Protein AF-A0A120JVQ4-F1 (afdb_monomer)

InterPro domains:
  IPR001155 NADH:flavin oxidoreductase/NADH oxidase, N-terminal [PF00724] (10-86)
  IPR013785 Aldolase-type TIM barrel [G3DSA:3.20.20.70] (1-113)
  IPR045247 Oxidoreductase Oye-like [PTHR22893] (1-111)

Mean predicted aligned error: 4.55 Å

Nearest PDB structures (foldseek):
  6o08-assembly1_A  TM=8.889E-01  e=1.836E-10  Gluconobacter oxydans
  8fw1-assembly3_C  TM=8.850E-01  e=5.375E-10  Gluconobacter oxydans
  3p82-assembly1_A  TM=9.333E-01  e=1.3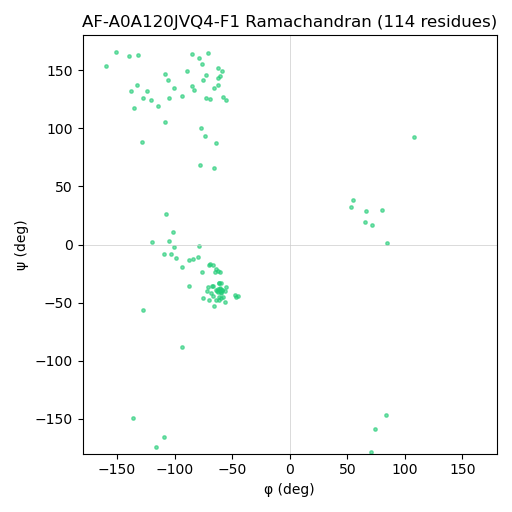76E-09  Enterobacter cloacae
  8vcn-assembly1_A  TM=9.020E-01  e=9.837E-10  Gluconobacter oxydans
  4ot7-assembly1_A  TM=8.642E-01  e=9.837E-10  Zymomonas mobilis subsp. mobilis ZM4 = ATCC 31821

Foldseek 3Di:
DLLVVQVVPDAEDEDAQADDPPPHDPHGPQVVLVVNCVRHPHFYEYEYPDDLVNQVVCCVVVSGVYYDDDQQCLQEVPVVVCSVVVHDTDDADPVPPDDDDCPSHVPRDYPVRDDD

Secondary structure (DSSP, 8-state):
-HHHHHHHT-SEEEEE-S-STT---SS--HHHHHHHHTT--SEEEEESS--HHHHHHHHHTTS-SEE--SHHHHH-TTHHHHHHHTPPPPP--GGGSSSSSSTTTT-PPPGGGS--

Solvent-accessible surface area (backbone atoms only — not comparable to full-atom values): 7140 Å² total; per-residue (Å²): 107,50,52,58,48,46,71,76,58,61,71,63,50,78,41,76,47,38,48,67,93,80,49,84,60,94,63,60,60,57,74,58,55,53,54,42,54,79,39,31,93,55,48,38,29,39,28,37,85,71,49,73,64,58,45,51,53,35,39,75,68,69,73,28,74,43,72,58,72,62,74,66,44,61,28,21,82,47,42,70,58,29,59,75,70,70,51,86,77,59,80,79,64,77,86,34,74,66,75,90,63,59,64,69,60,76,68,52,65,40,78,90,72,49,83,133

pLDDT: mean 91.56, std 11.04, range [50.16, 98.44]

Organism: NCBI:txid507626

Structure (mmCIF, N/CA/C/O backbone):
data_AF-A0A120JVQ4-F1
#
_entry.id   AF-A0A120JVQ4-F1
#
loop_
_atom_site.group_PDB
_atom_site.id
_atom_site.type_symbol
_atom_site.label_atom_id
_atom_site.label_alt_id
_atom_site.label_comp_id
_atom_site.label_asym_id
_atom_site.label_entity_id
_atom_site.label_seq_id
_atom_site.pdbx_PDB_ins_code
_atom_site.Cartn_x
_atom_site.Cartn_y
_atom_site.Cartn_z
_atom_site.occupancy
_atom_site.B_iso_or_equiv
_atom_site.auth_seq_id
_atom_site.auth_comp_id
_atom_site.auth_asym_id
_atom_site.auth_atom_id
_atom_site.pdbx_PDB_model_num
ATOM 1 N N . MET A 1 1 ? -19.320 11.789 7.999 1.00 87.06 1 MET A N 1
ATOM 2 C CA . MET A 1 1 ? -19.046 10.914 6.840 1.00 87.06 1 MET A CA 1
ATOM 3 C C . MET A 1 1 ? -18.820 9.465 7.265 1.00 87.06 1 MET A C 1
ATOM 5 O O . MET A 1 1 ? -19.684 8.647 6.995 1.00 87.06 1 MET A O 1
ATOM 9 N N . THR A 1 2 ? -17.740 9.139 7.984 1.00 89.88 2 THR A N 1
ATOM 10 C CA . THR A 1 2 ? -17.380 7.752 8.362 1.00 89.88 2 THR A CA 1
ATOM 11 C C . THR A 1 2 ? -18.461 6.999 9.138 1.00 89.88 2 THR A C 1
ATOM 13 O O . THR A 1 2 ? -18.738 5.854 8.810 1.00 89.88 2 THR A O 1
ATOM 16 N N . LYS A 1 3 ? -19.164 7.648 10.077 1.00 91.81 3 LYS A N 1
ATOM 17 C CA . LYS A 1 3 ? -20.323 7.042 10.769 1.00 91.81 3 LYS A CA 1
ATOM 18 C C . LYS A 1 3 ? -21.452 6.638 9.813 1.00 91.81 3 LYS A C 1
ATOM 20 O O . LYS A 1 3 ? -22.036 5.573 9.970 1.00 91.81 3 LYS A O 1
ATOM 25 N N . SER A 1 4 ? -21.749 7.477 8.818 1.00 94.06 4 SER A N 1
ATOM 26 C CA . SER A 1 4 ? -22.770 7.188 7.803 1.00 94.06 4 SER A CA 1
ATOM 27 C C . SER A 1 4 ? -22.342 6.013 6.925 1.00 94.06 4 SER A C 1
ATOM 29 O O . SER A 1 4 ? -23.132 5.101 6.715 1.00 94.06 4 SER A O 1
ATOM 31 N N . LEU A 1 5 ? -21.072 5.997 6.498 1.00 95.25 5 LEU A N 1
ATOM 32 C CA . LEU A 1 5 ? -20.474 4.882 5.757 1.00 95.25 5 LEU A CA 1
ATOM 33 C C . LEU A 1 5 ? -20.498 3.575 6.569 1.00 95.25 5 LEU A C 1
ATOM 35 O O . LEU A 1 5 ? -20.830 2.515 6.045 1.00 95.25 5 LEU A O 1
ATOM 39 N N . ASN A 1 6 ? -20.234 3.653 7.874 1.00 94.56 6 ASN A N 1
ATOM 40 C CA . ASN A 1 6 ? -20.332 2.508 8.773 1.00 94.56 6 ASN A CA 1
ATOM 41 C C . ASN A 1 6 ? -21.771 1.976 8.885 1.00 94.56 6 ASN A C 1
ATOM 43 O O . ASN A 1 6 ? -21.974 0.761 8.926 1.00 94.56 6 ASN A O 1
ATOM 47 N N . GLY A 1 7 ? -22.756 2.882 8.926 1.00 95.94 7 GLY A N 1
ATOM 48 C CA . GLY A 1 7 ? -24.180 2.556 9.026 1.00 95.94 7 GLY A CA 1
ATOM 49 C C . GLY A 1 7 ? -24.747 1.864 7.786 1.00 95.94 7 GLY A C 1
ATOM 50 O O . GLY A 1 7 ? -25.568 0.965 7.928 1.00 95.94 7 GLY A O 1
ATOM 51 N N . ILE A 1 8 ? -24.276 2.223 6.586 1.00 96.50 8 ILE A N 1
ATOM 52 C CA . ILE A 1 8 ? -24.664 1.540 5.334 1.00 96.50 8 ILE A CA 1
ATOM 53 C C . ILE A 1 8 ? -23.915 0.217 5.108 1.00 96.50 8 ILE A C 1
ATOM 55 O O . ILE A 1 8 ? -24.284 -0.551 4.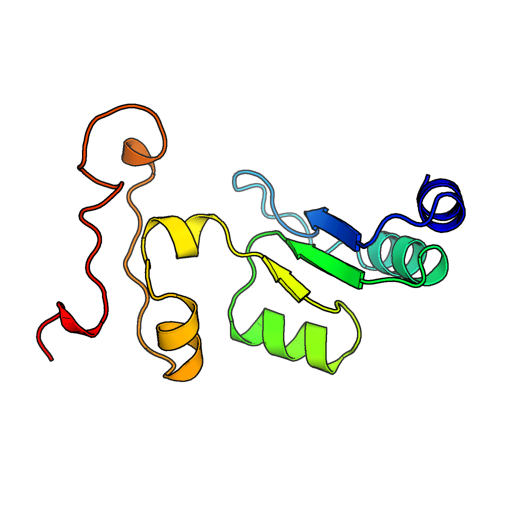227 1.00 96.50 8 ILE A O 1
ATOM 59 N N . GLY A 1 9 ? -22.876 -0.062 5.900 1.00 96.06 9 GLY A N 1
ATOM 60 C CA . GLY A 1 9 ? -22.214 -1.363 5.918 1.00 96.06 9 GLY A CA 1
ATOM 61 C C . GLY A 1 9 ? -21.203 -1.618 4.799 1.00 96.06 9 GLY A C 1
ATOM 62 O O . GLY A 1 9 ? -21.021 -2.775 4.431 1.00 96.06 9 GLY A O 1
ATOM 63 N N . ILE A 1 10 ? -20.528 -0.584 4.275 1.00 97.25 10 ILE A N 1
ATOM 64 C CA . ILE A 1 10 ? -19.420 -0.795 3.322 1.00 97.25 10 ILE A CA 1
ATOM 65 C C . ILE A 1 10 ? -18.303 -1.644 3.944 1.00 97.25 10 ILE A C 1
ATOM 67 O O . ILE A 1 10 ? -18.071 -1.578 5.150 1.00 97.25 10 ILE A O 1
ATOM 71 N N . ALA A 1 11 ? -17.602 -2.425 3.121 1.00 97.19 11 ALA A N 1
ATOM 72 C CA . ALA A 1 11 ? -16.608 -3.385 3.599 1.00 97.19 11 ALA A CA 1
ATOM 73 C C . ALA A 1 11 ? -15.356 -2.721 4.196 1.00 97.19 11 ALA A C 1
ATOM 75 O O . ALA A 1 11 ? -14.867 -3.173 5.230 1.00 97.19 11 ALA A O 1
ATOM 76 N N . PHE A 1 12 ? -14.858 -1.656 3.565 1.00 97.62 12 PHE A N 1
ATOM 77 C CA . PHE A 1 12 ? -13.632 -0.981 3.978 1.00 97.62 12 PHE A CA 1
ATOM 78 C C . PHE A 1 12 ? -13.641 0.508 3.623 1.00 97.62 12 PHE A C 1
ATOM 80 O O . PHE A 1 12 ? -14.456 0.962 2.817 1.00 97.62 12 PHE A O 1
ATOM 87 N N . ILE A 1 13 ? -12.707 1.251 4.213 1.00 96.75 13 ILE A N 1
ATOM 88 C CA . ILE A 1 13 ? -12.316 2.593 3.774 1.00 96.75 13 ILE A CA 1
ATOM 89 C C . ILE A 1 13 ? -10.813 2.577 3.520 1.00 96.75 13 ILE A C 1
ATOM 91 O O . ILE A 1 13 ? -10.053 2.128 4.372 1.00 96.75 13 ILE A O 1
ATOM 95 N N . GLU A 1 14 ? -10.396 3.104 2.372 1.00 96.19 14 GLU A N 1
ATOM 96 C CA . GLU A 1 14 ? -8.996 3.414 2.092 1.00 96.19 14 GLU A CA 1
ATOM 97 C C . GLU A 1 14 ? -8.750 4.912 2.280 1.00 96.19 14 GLU A C 1
ATOM 99 O O . GLU A 1 14 ? -9.552 5.744 1.844 1.00 96.19 14 GLU A O 1
ATOM 104 N N . VAL A 1 15 ? -7.654 5.260 2.953 1.00 93.94 15 VAL A N 1
ATOM 105 C CA . VAL A 1 15 ? -7.273 6.643 3.243 1.00 93.94 15 VAL A CA 1
ATOM 106 C C . VAL A 1 15 ? -5.845 6.883 2.785 1.00 93.94 15 VAL A C 1
ATOM 108 O O . VAL A 1 15 ? -4.916 6.201 3.211 1.00 93.94 15 VAL A O 1
ATOM 111 N N . VAL A 1 16 ? -5.653 7.909 1.957 1.00 91.81 16 VAL A N 1
ATOM 112 C CA . VAL A 1 16 ? -4.323 8.457 1.675 1.00 91.81 16 VAL A CA 1
ATOM 113 C C . VAL A 1 16 ? -3.907 9.305 2.875 1.00 91.81 16 VAL A C 1
ATOM 115 O O . VAL A 1 16 ? -4.375 10.424 3.057 1.00 91.81 16 VAL A O 1
ATOM 118 N N . GLU A 1 17 ? -3.077 8.726 3.735 1.00 88.00 17 GLU A N 1
ATOM 119 C CA . GLU A 1 17 ? -2.625 9.311 5.003 1.00 88.00 17 GLU A CA 1
ATOM 120 C C . GLU A 1 17 ? -1.296 10.062 4.878 1.00 88.00 17 GLU A C 1
ATOM 122 O O . GLU A 1 17 ? -0.914 10.816 5.769 1.00 88.00 17 GLU A O 1
ATOM 127 N N . GLY A 1 18 ? -0.544 9.770 3.820 1.00 76.44 18 GLY A N 1
ATOM 128 C CA . GLY A 1 18 ? 0.767 10.345 3.553 1.00 76.44 18 GLY A CA 1
ATOM 129 C C . GLY A 1 18 ? 0.746 11.314 2.377 1.00 76.44 18 GLY A C 1
ATOM 130 O O . GLY A 1 18 ? -0.306 11.737 1.900 1.00 76.44 18 GLY A O 1
ATOM 131 N N . SER A 1 19 ? 1.937 11.642 1.878 1.00 66.31 19 SER A N 1
ATOM 132 C CA . SER A 1 19 ? 2.097 12.570 0.762 1.00 66.31 19 SER A CA 1
ATOM 133 C C . SER A 1 19 ? 1.352 12.107 -0.493 1.00 66.31 19 SER A C 1
ATOM 135 O O . SER A 1 19 ? 1.556 11.005 -1.010 1.00 66.31 19 SER A O 1
ATOM 137 N N . PHE A 1 20 ? 0.520 12.999 -1.024 1.00 58.97 20 PHE A N 1
ATOM 138 C CA . PHE A 1 20 ? 0.016 12.926 -2.388 1.00 58.97 20 PHE A CA 1
ATOM 139 C C . PHE A 1 20 ? 0.955 13.763 -3.272 1.00 58.97 20 PHE A C 1
ATOM 141 O O . PHE A 1 20 ? 1.270 14.902 -2.933 1.00 58.97 20 PHE A O 1
ATOM 148 N N . GLN A 1 21 ? 1.457 13.186 -4.369 1.00 54.88 21 GLN A N 1
ATOM 149 C CA . GLN A 1 21 ? 2.249 13.893 -5.396 1.00 54.88 21 GLN A CA 1
ATOM 150 C C . GLN A 1 21 ? 3.507 14.653 -4.906 1.00 54.88 21 GLN A C 1
ATOM 152 O O . GLN A 1 21 ? 3.824 15.724 -5.407 1.00 54.88 21 GLN A O 1
ATOM 157 N N . GLY A 1 22 ? 4.261 14.108 -3.945 1.00 50.59 22 GLY A N 1
ATOM 158 C CA . GLY A 1 22 ? 5.567 14.677 -3.564 1.00 50.59 22 GLY A CA 1
ATOM 159 C C . GLY A 1 22 ? 5.518 15.829 -2.552 1.00 50.59 22 GLY A C 1
ATOM 160 O O . GLY A 1 22 ? 6.569 16.306 -2.129 1.00 50.59 22 GLY A O 1
ATOM 161 N N . ASN A 1 23 ? 4.332 16.219 -2.074 1.00 51.50 23 ASN A N 1
ATOM 162 C CA . ASN A 1 23 ? 4.214 17.100 -0.914 1.00 51.50 23 ASN A CA 1
ATOM 163 C C . ASN A 1 23 ? 4.548 16.312 0.354 1.00 51.50 23 ASN A C 1
ATOM 165 O O . ASN A 1 23 ? 3.687 15.648 0.928 1.00 51.50 23 ASN A O 1
ATOM 169 N N . HIS A 1 24 ? 5.811 16.352 0.780 1.00 50.16 24 HIS A N 1
ATOM 170 C CA . HIS A 1 24 ? 6.225 15.855 2.090 1.00 50.16 24 HIS A CA 1
ATOM 171 C C . HIS A 1 24 ? 5.559 16.698 3.187 1.00 50.16 24 HIS A C 1
ATOM 173 O O . HIS A 1 24 ? 6.100 17.705 3.638 1.00 50.16 24 HIS A O 1
ATOM 179 N N . GLU A 1 25 ? 4.349 16.317 3.595 1.00 58.28 25 GLU A N 1
ATOM 180 C CA . GLU A 1 25 ? 3.711 16.889 4.774 1.00 58.28 25 GLU A CA 1
ATOM 181 C C . GLU A 1 25 ? 4.276 16.282 6.066 1.00 58.28 25 GLU A C 1
ATOM 183 O O . GLU A 1 25 ? 4.924 15.235 6.075 1.00 58.28 25 GLU A O 1
ATOM 188 N N . ARG A 1 26 ? 4.054 17.017 7.161 1.00 64.62 26 ARG A N 1
ATOM 189 C CA . ARG A 1 26 ? 4.588 16.841 8.519 1.00 64.62 26 ARG A CA 1
ATOM 190 C C . ARG A 1 26 ? 4.082 15.552 9.192 1.00 64.62 26 ARG A C 1
ATOM 192 O O . ARG A 1 26 ? 3.368 15.618 10.188 1.00 64.62 26 ARG A O 1
ATOM 199 N N . GLY A 1 27 ? 4.463 14.396 8.656 1.00 76.81 27 GLY A N 1
ATOM 200 C CA . GLY A 1 27 ? 3.999 13.092 9.124 1.00 76.81 27 GLY A CA 1
ATOM 201 C C . GLY A 1 27 ? 2.530 12.819 8.788 1.00 76.81 27 GLY A C 1
ATOM 202 O O . GLY A 1 27 ? 1.856 13.619 8.142 1.00 76.81 27 GLY A O 1
ATOM 203 N N . ARG A 1 28 ? 2.037 11.656 9.220 1.00 86.12 28 ARG A N 1
ATOM 204 C CA . ARG A 1 28 ? 0.642 11.243 9.012 1.00 86.12 28 ARG A CA 1
ATOM 205 C C . ARG A 1 28 ? -0.305 12.049 9.918 1.00 86.12 28 ARG A C 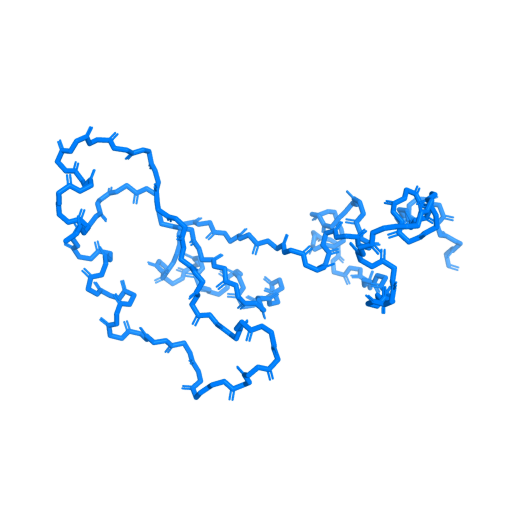1
ATOM 207 O O . ARG A 1 28 ? 0.061 12.349 11.058 1.00 86.12 28 ARG A O 1
ATOM 214 N N . PRO A 1 29 ? -1.536 12.374 9.480 1.00 88.44 29 PRO A N 1
ATOM 215 C CA . PRO A 1 29 ? -2.508 13.125 10.268 1.00 88.44 29 PRO A CA 1
ATOM 216 C C . PRO A 1 29 ? -3.181 12.223 11.317 1.00 88.44 29 PRO A C 1
ATOM 218 O O . PRO A 1 29 ? -4.378 11.941 11.240 1.00 88.44 29 PRO A O 1
ATOM 221 N N . GLU A 1 30 ? -2.417 11.782 12.320 1.00 90.81 30 GLU A N 1
ATOM 222 C CA . GLU A 1 30 ? -2.864 10.848 13.367 1.00 90.81 30 GLU A CA 1
ATOM 223 C C . GLU A 1 30 ? -4.223 11.214 13.998 1.00 90.81 30 GLU A C 1
ATOM 225 O O . GLU A 1 30 ? -5.071 10.327 14.096 1.00 90.81 30 GLU A O 1
ATOM 230 N N . PRO A 1 31 ? -4.534 12.489 14.334 1.00 91.75 31 PRO A N 1
ATOM 231 C CA . PRO A 1 31 ? -5.844 12.829 14.895 1.00 91.75 31 PRO A CA 1
ATOM 232 C C . PRO A 1 31 ? -7.024 12.514 13.962 1.00 91.75 31 PRO A C 1
ATOM 234 O O . PRO A 1 31 ? -8.110 12.168 14.429 1.00 91.75 31 PRO A O 1
ATOM 237 N N . VAL A 1 32 ? -6.828 12.631 12.644 1.00 90.88 32 VAL A N 1
ATOM 238 C CA . VAL A 1 32 ? -7.857 12.315 11.643 1.00 90.88 32 VAL A CA 1
ATOM 239 C C . VAL A 1 32 ? -8.009 10.804 11.510 1.00 90.88 32 VAL A C 1
ATOM 241 O O . VAL A 1 32 ? -9.134 10.309 11.551 1.00 90.88 32 VAL A O 1
ATOM 244 N N . ILE A 1 33 ? -6.893 10.077 11.420 1.00 92.38 33 ILE A N 1
ATOM 245 C CA . ILE A 1 33 ? -6.864 8.609 11.344 1.00 92.38 33 ILE A CA 1
ATOM 246 C C . ILE A 1 33 ? -7.601 8.009 12.548 1.00 92.38 33 ILE A C 1
ATOM 248 O O . ILE A 1 33 ? -8.541 7.230 12.388 1.00 92.38 33 ILE A O 1
ATOM 252 N N . GLU A 1 34 ? -7.274 8.466 13.758 1.00 93.69 34 GLU A N 1
ATOM 253 C CA . GLU A 1 34 ? -7.927 8.014 14.987 1.00 93.69 34 GLU A CA 1
ATOM 254 C C . GLU A 1 34 ? -9.425 8.344 15.018 1.00 93.69 34 GLU A C 1
ATOM 256 O O . GLU A 1 34 ? -10.232 7.543 15.494 1.00 93.69 34 GLU A O 1
ATOM 261 N N . ALA A 1 35 ? -9.832 9.513 14.516 1.00 94.69 35 ALA A N 1
ATOM 262 C CA . ALA A 1 35 ? -11.244 9.885 14.443 1.00 94.69 35 ALA A CA 1
ATOM 263 C C . ALA A 1 35 ? -12.031 9.001 13.457 1.00 94.69 35 ALA A C 1
ATOM 265 O O . ALA A 1 35 ? -13.199 8.676 13.718 1.00 94.69 35 ALA A O 1
ATOM 266 N N . ILE A 1 36 ? -11.400 8.599 12.346 1.00 94.94 36 ILE A N 1
ATOM 267 C CA . ILE A 1 36 ? -11.971 7.666 11.369 1.00 94.94 36 ILE A CA 1
ATOM 268 C C . ILE A 1 36 ? -12.140 6.289 12.010 1.00 94.94 36 ILE A C 1
ATOM 270 O O . ILE A 1 36 ? -13.265 5.790 12.035 1.00 94.94 36 ILE A O 1
ATOM 274 N N . GLN A 1 37 ? -11.079 5.730 12.597 1.00 94.00 37 GLN A N 1
ATOM 275 C CA . GLN A 1 37 ? -11.096 4.405 13.230 1.00 94.00 37 GLN A CA 1
ATOM 276 C C . GLN A 1 37 ? -12.089 4.313 14.392 1.00 94.00 37 GLN A C 1
ATOM 278 O O . GLN A 1 37 ? -12.822 3.337 14.515 1.00 94.00 37 GLN A O 1
ATOM 283 N N . LYS A 1 38 ? -12.223 5.370 15.204 1.00 95.31 38 LYS A N 1
ATOM 284 C CA . LYS A 1 38 ? -13.256 5.435 16.259 1.00 95.31 38 LYS A CA 1
ATOM 285 C C . LYS A 1 38 ? -14.688 5.427 15.712 1.00 95.31 38 LYS A C 1
ATOM 287 O O . LYS A 1 38 ? -15.627 5.143 16.450 1.00 95.31 38 LYS A O 1
ATOM 292 N N . SER A 1 39 ? -14.876 5.799 14.447 1.00 96.00 39 SER A N 1
ATOM 293 C CA . SER A 1 39 ? -16.190 5.979 13.819 1.00 96.00 39 SER A CA 1
ATOM 294 C C . SER A 1 39 ? -16.535 4.912 12.776 1.00 96.00 39 SER A C 1
ATOM 296 O O . SER A 1 39 ? -17.669 4.901 12.290 1.00 96.00 39 SER A O 1
ATOM 298 N N . PHE A 1 40 ? -15.585 4.050 12.411 1.00 96.88 40 PHE A N 1
ATOM 299 C CA . PHE A 1 40 ? -15.720 3.014 11.394 1.00 96.88 40 PH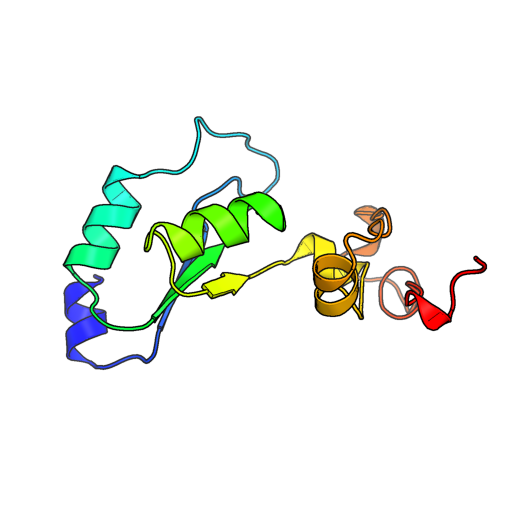E A CA 1
ATOM 300 C C . PHE A 1 40 ? -15.121 1.712 11.923 1.00 96.88 40 PHE A C 1
ATOM 302 O O . PHE A 1 40 ? -13.940 1.657 12.232 1.00 96.88 40 PHE A O 1
ATOM 309 N N . SER A 1 41 ? -15.947 0.675 12.057 1.00 95.06 41 SER A N 1
ATOM 310 C CA . SER A 1 41 ? -15.584 -0.553 12.780 1.00 95.06 41 SER A CA 1
ATOM 311 C C . SER A 1 41 ? -15.200 -1.721 11.866 1.00 95.06 41 SER A C 1
ATOM 313 O O . SER A 1 41 ? -15.177 -2.863 12.317 1.00 95.06 41 SER A O 1
ATOM 315 N N . ARG A 1 42 ? -15.011 -1.466 10.570 1.00 96.31 42 ARG A N 1
ATOM 316 C CA . ARG A 1 42 ? -14.591 -2.458 9.568 1.00 96.31 42 ARG A CA 1
ATOM 317 C C . ARG A 1 42 ? -13.218 -2.066 9.018 1.00 96.31 42 ARG A C 1
ATOM 319 O O . ARG A 1 42 ? -12.636 -1.099 9.495 1.00 96.31 42 ARG A O 1
ATOM 326 N N . ALA A 1 43 ? -12.739 -2.792 8.012 1.00 97.75 43 ALA A N 1
ATOM 327 C CA . ALA A 1 43 ? -11.367 -2.685 7.535 1.00 97.75 43 ALA A CA 1
ATOM 328 C C . ALA A 1 43 ? -10.971 -1.251 7.140 1.00 97.75 43 ALA A C 1
ATOM 330 O O . ALA A 1 43 ? -11.597 -0.613 6.289 1.00 97.75 43 ALA A O 1
ATOM 331 N N . TYR A 1 44 ? -9.902 -0.765 7.748 1.00 97.56 44 TYR A N 1
ATOM 332 C CA . TYR A 1 44 ? -9.254 0.493 7.434 1.00 97.56 44 TYR A CA 1
ATOM 333 C C . TYR A 1 44 ? -7.954 0.209 6.674 1.00 97.56 44 TYR A C 1
ATOM 335 O O . TYR A 1 44 ? -7.111 -0.564 7.131 1.00 97.56 44 TYR A O 1
ATOM 343 N N . ILE A 1 45 ? -7.805 0.822 5.501 1.00 98.12 45 ILE A N 1
ATOM 344 C CA . ILE A 1 45 ? -6.674 0.610 4.598 1.00 98.12 45 ILE A CA 1
ATOM 345 C C . ILE A 1 45 ? -5.866 1.905 4.496 1.00 98.12 45 ILE A C 1
ATOM 347 O O . ILE A 1 45 ? -6.374 2.937 4.056 1.00 98.12 45 ILE A O 1
ATOM 351 N N . GLY A 1 46 ? -4.601 1.850 4.901 1.00 95.94 46 GLY A N 1
ATOM 352 C CA . GLY A 1 46 ? -3.667 2.966 4.816 1.00 95.94 46 GLY A CA 1
ATOM 353 C C . GLY A 1 46 ? -2.992 3.046 3.446 1.00 95.94 46 GLY A C 1
ATOM 354 O O . GLY A 1 46 ? -2.514 2.048 2.909 1.00 95.94 46 GLY A O 1
ATOM 355 N N . ASN A 1 47 ? -2.896 4.255 2.902 1.00 93.81 47 ASN A N 1
ATOM 356 C CA . ASN A 1 47 ? -2.178 4.576 1.670 1.00 93.81 47 ASN A CA 1
ATOM 357 C C . ASN A 1 47 ? -1.266 5.801 1.897 1.00 93.81 47 ASN A C 1
ATOM 359 O O . ASN A 1 47 ? -1.419 6.555 2.861 1.00 93.81 47 ASN A O 1
ATOM 363 N N . GLY A 1 48 ? -0.301 6.015 1.006 1.00 89.88 48 GLY A N 1
ATOM 364 C CA . GLY A 1 48 ? 0.558 7.199 0.994 1.00 89.88 48 GLY A CA 1
ATOM 365 C C . GLY A 1 48 ? 1.980 6.887 1.442 1.00 89.88 48 GLY A C 1
ATOM 366 O O . GLY A 1 48 ? 2.287 6.943 2.631 1.00 89.88 48 GLY A O 1
ATOM 367 N N . ALA A 1 49 ? 2.831 6.578 0.459 1.00 88.81 49 ALA A N 1
ATOM 368 C CA . ALA A 1 49 ? 4.289 6.453 0.579 1.00 88.81 49 ALA A CA 1
ATOM 369 C C . ALA A 1 49 ? 4.804 5.506 1.683 1.00 88.81 49 ALA A C 1
ATOM 371 O O . ALA A 1 49 ? 5.875 5.733 2.235 1.00 88.81 49 ALA A O 1
ATOM 372 N N . TYR A 1 50 ? 4.060 4.438 1.974 1.00 92.75 50 TYR A N 1
ATOM 373 C CA . TYR A 1 50 ? 4.490 3.401 2.907 1.00 92.75 50 TYR A CA 1
ATOM 374 C C . TYR A 1 50 ? 5.754 2.680 2.426 1.00 92.75 50 TYR A C 1
ATOM 376 O O . TYR A 1 50 ? 5.842 2.274 1.263 1.00 92.75 50 TYR A O 1
ATOM 384 N N . SER A 1 51 ? 6.686 2.443 3.350 1.00 93.69 51 SER A N 1
ATOM 385 C CA . SER A 1 51 ? 7.672 1.366 3.215 1.00 93.69 51 SER A CA 1
ATOM 386 C C . SER A 1 51 ? 7.084 0.041 3.720 1.00 93.69 51 SER A C 1
ATOM 388 O O . SER A 1 51 ? 6.082 0.027 4.438 1.00 93.69 51 SER A O 1
ATOM 390 N N . ALA A 1 52 ? 7.710 -1.088 3.367 1.00 96.19 52 ALA A N 1
ATOM 391 C CA . ALA A 1 52 ? 7.310 -2.393 3.901 1.00 96.19 52 ALA A CA 1
ATOM 392 C C . ALA A 1 52 ? 7.408 -2.440 5.433 1.00 96.19 52 ALA A C 1
ATOM 394 O O . ALA A 1 52 ? 6.543 -3.015 6.087 1.00 96.19 52 ALA A O 1
ATOM 395 N N . GLU A 1 53 ? 8.446 -1.817 5.995 1.00 96.69 53 GLU A N 1
ATOM 396 C CA . GLU A 1 53 ? 8.666 -1.802 7.439 1.00 96.69 53 GLU A CA 1
ATOM 397 C C . GLU A 1 53 ? 7.632 -0.936 8.155 1.00 96.69 53 GLU A C 1
ATOM 399 O O . GLU A 1 53 ? 6.964 -1.411 9.067 1.00 96.69 53 GLU A O 1
ATOM 404 N N . GLU A 1 54 ? 7.388 0.280 7.661 1.00 94.94 54 GLU A N 1
ATOM 405 C CA . GLU A 1 54 ? 6.355 1.155 8.220 1.00 94.94 54 GLU A CA 1
ATOM 406 C C . GLU A 1 54 ? 4.968 0.490 8.159 1.00 94.94 54 GLU A C 1
ATOM 408 O O . GLU A 1 54 ? 4.174 0.595 9.094 1.00 94.94 54 GLU A O 1
ATOM 413 N N . ALA A 1 55 ? 4.668 -0.230 7.071 1.00 96.75 55 ALA A N 1
ATOM 414 C CA . ALA A 1 55 ? 3.418 -0.970 6.949 1.00 96.75 55 ALA A CA 1
ATOM 415 C C . ALA A 1 55 ? 3.292 -2.053 8.032 1.00 96.75 55 ALA A C 1
ATOM 417 O O . ALA A 1 55 ? 2.243 -2.151 8.670 1.00 96.75 55 ALA A O 1
ATOM 418 N N . ARG A 1 56 ? 4.357 -2.828 8.289 1.00 97.94 56 ARG A N 1
ATOM 419 C CA . ARG A 1 56 ? 4.378 -3.835 9.366 1.00 97.94 56 ARG A CA 1
ATOM 420 C C . ARG A 1 56 ? 4.182 -3.197 10.733 1.00 97.94 56 ARG A C 1
ATOM 422 O O . ARG A 1 56 ? 3.345 -3.671 11.497 1.00 97.94 56 ARG A O 1
ATOM 429 N N . GLU A 1 57 ? 4.909 -2.122 11.025 1.00 97.38 57 GLU A N 1
ATOM 430 C CA . GLU A 1 57 ? 4.822 -1.410 12.302 1.00 97.38 57 GLU A CA 1
ATOM 431 C C . GLU A 1 57 ? 3.405 -0.884 12.554 1.00 97.38 57 GLU A C 1
ATOM 433 O O . GLU A 1 57 ? 2.845 -1.077 13.635 1.00 97.38 57 GLU A O 1
ATOM 438 N N . ARG A 1 58 ? 2.785 -0.260 11.547 1.00 95.88 58 ARG A N 1
ATOM 439 C CA . ARG A 1 58 ? 1.444 0.325 11.683 1.00 95.88 58 ARG A CA 1
ATOM 440 C C . ARG A 1 58 ? 0.348 -0.731 11.783 1.00 95.88 58 ARG A C 1
ATOM 442 O O . ARG A 1 58 ? -0.581 -0.542 12.569 1.00 95.88 58 ARG A O 1
ATOM 449 N N . ILE A 1 59 ? 0.473 -1.845 11.060 1.00 97.38 59 ILE A N 1
ATOM 450 C CA . ILE A 1 59 ? -0.433 -2.992 11.212 1.00 97.38 59 ILE A CA 1
ATOM 451 C C . ILE A 1 59 ? -0.286 -3.595 12.615 1.00 97.38 59 ILE A C 1
ATOM 453 O O . ILE A 1 59 ? -1.281 -3.777 13.314 1.00 97.38 59 ILE A O 1
ATOM 457 N N . ALA A 1 60 ? 0.945 -3.834 13.078 1.00 98.06 60 ALA A N 1
ATOM 458 C CA . ALA A 1 60 ? 1.206 -4.382 14.411 1.00 98.06 60 ALA A CA 1
ATOM 459 C C . ALA A 1 60 ? 0.695 -3.469 15.541 1.00 98.06 60 ALA A C 1
ATOM 461 O O . ALA A 1 60 ? 0.235 -3.955 16.573 1.00 98.06 60 ALA A O 1
ATOM 462 N N . ALA A 1 61 ? 0.728 -2.151 15.335 1.00 95.81 61 ALA A N 1
ATOM 463 C CA . ALA A 1 61 ? 0.200 -1.161 16.270 1.00 95.81 61 ALA A CA 1
ATOM 464 C C . ALA A 1 61 ? -1.334 -0.992 16.214 1.00 95.81 61 ALA A C 1
ATOM 466 O O . ALA A 1 61 ? -1.873 -0.163 16.949 1.00 95.81 61 ALA A O 1
ATOM 467 N N . GLY A 1 62 ? -2.043 -1.713 15.335 1.00 93.62 62 GLY A N 1
ATOM 468 C CA . GLY A 1 62 ? -3.487 -1.544 15.125 1.00 93.62 62 GLY A CA 1
ATOM 469 C C . GLY A 1 62 ? -3.863 -0.179 14.538 1.00 93.62 62 GLY A C 1
ATOM 470 O O . GLY A 1 62 ? -5.001 0.264 14.666 1.00 93.62 62 GLY A O 1
ATOM 471 N N . LYS A 1 63 ? -2.900 0.515 13.920 1.00 93.00 63 LYS A N 1
ATOM 472 C CA . LYS A 1 63 ? -3.093 1.820 13.274 1.00 93.00 63 LYS A CA 1
ATOM 473 C C . LYS A 1 63 ? -3.627 1.694 11.851 1.00 93.00 63 LYS A C 1
ATOM 475 O O . LYS A 1 63 ? -4.064 2.696 11.300 1.00 93.00 63 LYS A O 1
ATOM 480 N N . THR A 1 64 ? -3.625 0.500 11.271 1.00 95.50 64 THR A N 1
ATOM 481 C CA . THR A 1 64 ? -4.317 0.157 10.022 1.00 95.50 64 THR A CA 1
ATOM 482 C C . THR A 1 64 ? -4.508 -1.358 9.946 1.00 95.50 64 THR A C 1
ATOM 484 O O . THR A 1 64 ? -3.716 -2.088 10.537 1.00 95.50 64 THR A O 1
ATOM 487 N N . ASP A 1 65 ? -5.520 -1.838 9.223 1.00 97.94 65 ASP A N 1
ATOM 488 C CA . ASP A 1 65 ? -5.722 -3.280 9.010 1.00 97.94 65 ASP A CA 1
ATOM 489 C C . ASP A 1 65 ? -4.944 -3.776 7.786 1.00 97.94 65 ASP A C 1
ATOM 491 O O . ASP A 1 65 ? -4.426 -4.891 7.767 1.00 97.94 65 ASP A O 1
ATOM 495 N N . LEU A 1 66 ? -4.862 -2.938 6.748 1.00 98.19 66 LEU A N 1
ATOM 496 C CA . LEU A 1 66 ? -4.182 -3.227 5.487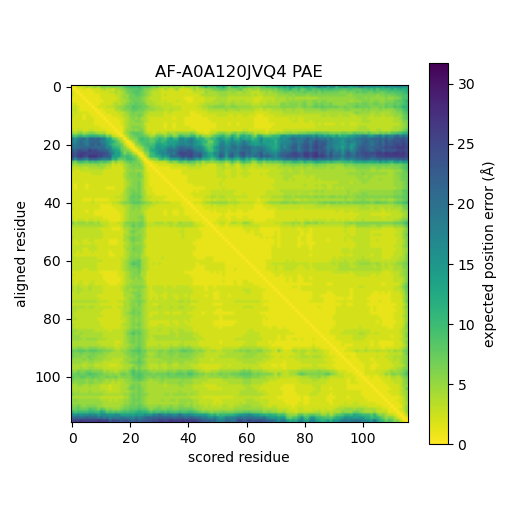 1.00 98.19 66 LEU A CA 1
ATOM 497 C C . LEU A 1 66 ? -3.414 -1.994 5.002 1.00 98.19 66 LEU A C 1
ATOM 499 O O . LEU A 1 66 ? -3.687 -0.869 5.424 1.00 98.19 66 LEU A O 1
ATOM 503 N N . VAL A 1 67 ? -2.471 -2.204 4.084 1.00 97.56 67 VAL A N 1
ATOM 504 C CA . VAL A 1 67 ? -1.746 -1.127 3.401 1.00 97.56 67 VAL A CA 1
ATOM 505 C C . VAL A 1 67 ? -1.723 -1.390 1.903 1.00 97.56 67 VAL A C 1
ATOM 507 O O . VAL A 1 67 ? -1.478 -2.511 1.460 1.00 97.56 67 VAL A O 1
ATOM 510 N N . THR A 1 68 ? -1.955 -0.342 1.125 1.00 97.31 68 THR A N 1
ATOM 511 C CA . THR A 1 68 ? -1.888 -0.355 -0.340 1.00 97.31 68 THR A CA 1
ATOM 512 C C . THR A 1 68 ? -0.634 0.353 -0.835 1.00 97.31 68 THR A C 1
ATOM 514 O O . THR A 1 68 ? -0.249 1.411 -0.329 1.00 97.31 68 THR A O 1
ATOM 517 N N . PHE A 1 69 ? -0.029 -0.196 -1.887 1.00 96.06 69 PHE A N 1
ATOM 518 C CA . PHE A 1 69 ? 1.171 0.342 -2.522 1.00 96.06 69 PHE A CA 1
ATOM 519 C C . PHE A 1 69 ? 0.864 0.658 -3.988 1.00 96.06 69 PHE A C 1
ATOM 521 O O . PHE A 1 69 ? 0.403 -0.209 -4.718 1.00 96.06 69 PHE A O 1
ATOM 528 N N . GLY A 1 70 ? 1.100 1.906 -4.405 1.00 94.25 70 GLY A N 1
ATOM 529 C CA . GLY A 1 70 ? 0.902 2.353 -5.790 1.00 94.25 70 GLY A CA 1
ATOM 530 C C . GLY A 1 70 ? 2.187 2.242 -6.608 1.00 94.25 70 GLY A C 1
ATOM 531 O O . GLY A 1 70 ? 2.459 1.209 -7.204 1.00 94.25 70 GLY A O 1
ATOM 532 N N . ARG A 1 71 ? 3.013 3.301 -6.584 1.00 93.25 71 ARG A N 1
ATOM 533 C CA . ARG A 1 71 ? 4.290 3.389 -7.328 1.00 93.25 71 ARG A CA 1
ATOM 534 C C . ARG A 1 71 ? 5.190 2.149 -7.202 1.00 93.25 71 ARG A C 1
ATOM 536 O O . ARG A 1 71 ? 5.629 1.676 -8.241 1.00 93.25 71 ARG A O 1
ATOM 543 N N . PRO A 1 72 ? 5.414 1.562 -6.007 1.00 95.19 72 PRO A N 1
ATOM 544 C CA . PRO A 1 72 ? 6.213 0.340 -5.913 1.00 95.19 72 PRO A CA 1
ATOM 545 C C . PRO A 1 72 ? 5.636 -0.830 -6.717 1.00 95.19 72 PRO A C 1
ATOM 547 O O . PRO A 1 72 ? 6.397 -1.621 -7.254 1.00 95.19 72 PRO A O 1
ATOM 550 N N . PHE A 1 73 ? 4.311 -0.938 -6.835 1.00 97.25 73 PHE A N 1
ATOM 551 C CA . PHE A 1 73 ? 3.671 -2.012 -7.596 1.00 97.25 73 PHE A CA 1
ATOM 552 C C . PHE A 1 73 ? 3.740 -1.801 -9.111 1.00 97.25 73 PHE A C 1
ATOM 554 O O . PHE A 1 73 ? 3.688 -2.785 -9.838 1.00 97.25 73 PHE A O 1
ATOM 561 N N . ILE A 1 74 ? 3.889 -0.557 -9.589 1.00 96.81 74 ILE A N 1
ATOM 562 C CA . ILE A 1 74 ? 4.092 -0.279 -11.024 1.00 96.81 74 ILE A CA 1
ATOM 563 C C . ILE A 1 74 ? 5.358 -0.986 -11.512 1.00 96.81 74 ILE A C 1
ATOM 565 O O . ILE A 1 74 ? 5.359 -1.583 -12.580 1.00 96.81 74 ILE A O 1
ATOM 569 N N . THR A 1 75 ? 6.423 -0.945 -10.710 1.00 97.12 75 THR A N 1
ATOM 570 C CA . THR A 1 75 ? 7.746 -1.418 -11.133 1.00 97.12 75 THR A CA 1
ATOM 571 C C . THR A 1 75 ? 8.132 -2.774 -10.575 1.00 97.12 75 THR A C 1
ATOM 573 O O . THR A 1 75 ? 9.142 -3.339 -10.974 1.00 97.12 75 THR A O 1
ATOM 576 N N . ASN A 1 76 ? 7.349 -3.320 -9.646 1.00 98.00 76 ASN A N 1
ATOM 577 C CA . ASN A 1 76 ? 7.620 -4.602 -9.009 1.00 98.00 76 ASN A CA 1
ATOM 578 C C . ASN A 1 76 ? 6.363 -5.475 -9.118 1.00 98.00 76 ASN A C 1
ATOM 580 O O . ASN A 1 76 ? 5.531 -5.454 -8.205 1.00 98.00 76 ASN A O 1
ATOM 584 N N . PRO A 1 77 ? 6.197 -6.249 -10.207 1.00 97.56 77 PRO A N 1
ATOM 585 C CA . PRO A 1 77 ? 5.019 -7.107 -10.377 1.00 97.56 77 PRO A CA 1
ATOM 586 C C . PRO A 1 77 ? 4.893 -8.158 -9.259 1.00 97.56 77 PRO A C 1
ATOM 588 O O . PRO A 1 77 ? 3.803 -8.626 -8.939 1.00 97.56 77 PRO A O 1
ATOM 591 N N . ASP A 1 78 ? 6.013 -8.483 -8.617 1.00 98.19 78 ASP A N 1
ATOM 592 C CA . ASP A 1 78 ? 6.177 -9.415 -7.509 1.00 98.19 78 ASP A CA 1
ATOM 593 C C . ASP A 1 78 ? 6.454 -8.711 -6.164 1.00 98.19 78 ASP A C 1
ATOM 595 O O . ASP A 1 78 ? 7.058 -9.295 -5.261 1.00 98.19 78 ASP A O 1
ATOM 599 N N . LEU A 1 79 ? 6.000 -7.459 -5.998 1.00 98.44 79 LEU A N 1
ATOM 600 C CA . LEU A 1 79 ? 6.229 -6.641 -4.797 1.00 98.44 79 LEU A CA 1
ATOM 601 C C . LEU A 1 79 ? 6.010 -7.386 -3.461 1.00 98.44 79 LEU A C 1
ATOM 603 O O . LEU A 1 79 ? 6.857 -7.245 -2.574 1.00 98.44 79 LEU A O 1
ATOM 607 N N . PRO A 1 80 ? 4.942 -8.197 -3.273 1.00 97.94 80 PRO A N 1
ATOM 608 C CA . PRO A 1 80 ? 4.750 -8.923 -2.019 1.00 97.94 80 PRO A CA 1
ATOM 609 C C . PRO A 1 80 ? 5.890 -9.899 -1.707 1.00 97.94 80 PRO A C 1
ATOM 611 O O . PRO A 1 80 ? 6.294 -10.020 -0.551 1.00 97.94 80 PRO A O 1
ATOM 614 N N . GLU A 1 81 ? 6.437 -10.566 -2.725 1.00 98.31 81 GLU A N 1
ATOM 615 C CA . GLU A 1 81 ? 7.542 -11.509 -2.562 1.00 98.31 81 GLU A CA 1
ATOM 616 C C . GLU A 1 81 ? 8.848 -10.777 -2.246 1.00 98.31 81 GLU A C 1
ATOM 618 O O . GLU A 1 81 ? 9.575 -11.174 -1.331 1.00 98.31 81 GLU A O 1
ATOM 623 N N . ARG A 1 82 ? 9.096 -9.635 -2.904 1.00 98.25 82 ARG A N 1
ATOM 624 C CA . ARG A 1 82 ? 10.221 -8.748 -2.567 1.00 98.25 82 ARG A CA 1
ATOM 625 C C . ARG A 1 82 ? 10.153 -8.292 -1.113 1.00 98.25 82 ARG A C 1
ATOM 627 O O . ARG A 1 82 ? 11.145 -8.391 -0.393 1.00 98.25 82 ARG A O 1
ATOM 634 N N . PHE A 1 83 ? 8.978 -7.881 -0.636 1.00 98.00 83 PHE A N 1
ATOM 635 C CA . PHE A 1 83 ? 8.780 -7.531 0.772 1.00 98.00 83 PHE A CA 1
ATOM 636 C C . PHE A 1 83 ? 8.988 -8.715 1.714 1.00 98.00 83 PHE A C 1
ATOM 638 O O . PHE A 1 83 ? 9.585 -8.539 2.777 1.00 98.00 83 PHE A O 1
ATOM 645 N N . ARG A 1 84 ? 8.520 -9.912 1.347 1.00 97.19 84 ARG A N 1
ATOM 646 C CA . ARG A 1 84 ? 8.703 -11.131 2.145 1.00 97.19 84 ARG A CA 1
ATOM 647 C C . ARG A 1 84 ? 10.181 -11.492 2.305 1.00 97.19 84 ARG A C 1
ATOM 649 O O . ARG A 1 84 ? 10.586 -11.904 3.389 1.00 97.19 84 ARG A O 1
ATOM 656 N N . LEU A 1 85 ? 10.963 -11.344 1.239 1.00 97.31 85 LEU A N 1
ATOM 657 C CA . LEU A 1 85 ? 12.389 -11.677 1.200 1.00 97.31 85 LEU A CA 1
ATOM 658 C C . LEU A 1 85 ? 13.307 -10.538 1.662 1.00 97.31 85 LEU A C 1
ATOM 660 O O . LEU A 1 85 ? 14.487 -10.777 1.899 1.00 97.31 85 LEU A O 1
ATOM 664 N N . GLY A 1 86 ? 12.792 -9.312 1.778 1.00 96.06 86 GLY A N 1
ATOM 665 C CA . GLY A 1 86 ? 13.625 -8.125 1.978 1.00 96.06 86 GLY A CA 1
ATOM 666 C C . GLY A 1 86 ? 14.507 -7.811 0.764 1.00 96.06 86 GLY A C 1
ATOM 667 O O . GLY A 1 86 ? 15.598 -7.272 0.926 1.00 96.06 86 GLY A O 1
ATOM 668 N N . ALA A 1 87 ? 14.060 -8.185 -0.437 1.00 96.88 87 ALA A N 1
ATOM 669 C CA . ALA A 1 87 ? 14.792 -7.954 -1.674 1.00 96.88 87 ALA A CA 1
ATOM 670 C C . ALA A 1 87 ? 14.689 -6.488 -2.125 1.00 96.88 87 ALA A C 1
ATOM 672 O O . ALA A 1 87 ? 13.718 -5.793 -1.812 1.00 96.88 87 ALA A O 1
ATOM 673 N N . SER A 1 88 ? 15.676 -6.033 -2.899 1.00 95.88 88 SER A N 1
ATOM 674 C CA . SER A 1 88 ? 15.662 -4.700 -3.505 1.00 95.88 88 SER A CA 1
ATOM 675 C C . SER A 1 88 ? 14.461 -4.524 -4.432 1.00 95.88 88 SER A C 1
ATOM 677 O O . SER A 1 88 ? 14.035 -5.461 -5.114 1.00 95.88 88 SER A O 1
ATOM 679 N N . LEU A 1 89 ? 13.925 -3.307 -4.464 1.00 96.94 89 LEU A N 1
ATOM 680 C CA . LEU A 1 89 ? 12.873 -2.927 -5.399 1.00 96.94 89 LEU A CA 1
ATOM 681 C C . LEU A 1 89 ? 13.490 -2.390 -6.687 1.00 96.94 89 LEU A C 1
ATOM 683 O O . LEU A 1 89 ? 14.554 -1.776 -6.662 1.00 96.94 89 LEU A O 1
ATOM 687 N N . ASN A 1 90 ? 12.795 -2.593 -7.797 1.00 97.19 90 ASN A N 1
ATOM 688 C CA . ASN A 1 90 ? 13.104 -1.926 -9.049 1.00 97.19 90 ASN A CA 1
ATOM 689 C C . ASN A 1 90 ? 12.863 -0.418 -8.905 1.00 97.19 90 ASN A C 1
ATOM 691 O O . ASN A 1 90 ? 11.816 0.005 -8.398 1.00 97.19 90 ASN A O 1
ATOM 695 N N . GLU A 1 91 ? 13.812 0.374 -9.400 1.00 94.81 91 GLU A N 1
ATOM 696 C CA . GLU A 1 91 ? 13.654 1.818 -9.570 1.00 94.81 91 GLU A CA 1
ATOM 697 C C . GLU A 1 91 ? 12.517 2.119 -10.553 1.00 94.81 91 GLU A C 1
ATOM 699 O O . GLU A 1 91 ? 12.221 1.319 -11.444 1.00 94.81 91 GLU A O 1
ATOM 704 N N . TRP A 1 92 ? 11.875 3.274 -10.388 1.00 91.31 92 TRP A N 1
ATOM 705 C CA . TRP A 1 92 ? 10.811 3.714 -11.286 1.00 91.31 92 TRP A CA 1
ATOM 706 C C . TRP A 1 92 ? 11.232 4.873 -12.175 1.00 91.31 92 TRP A C 1
ATOM 708 O O . TRP A 1 92 ? 11.972 5.760 -11.756 1.00 91.31 92 TRP A O 1
ATOM 718 N N . ASP A 1 93 ? 10.683 4.882 -13.387 1.00 91.94 93 ASP A N 1
ATOM 719 C CA . ASP A 1 93 ? 10.722 6.009 -14.314 1.00 91.94 93 ASP A CA 1
ATOM 720 C C . ASP A 1 93 ? 9.320 6.627 -14.403 1.00 91.94 93 ASP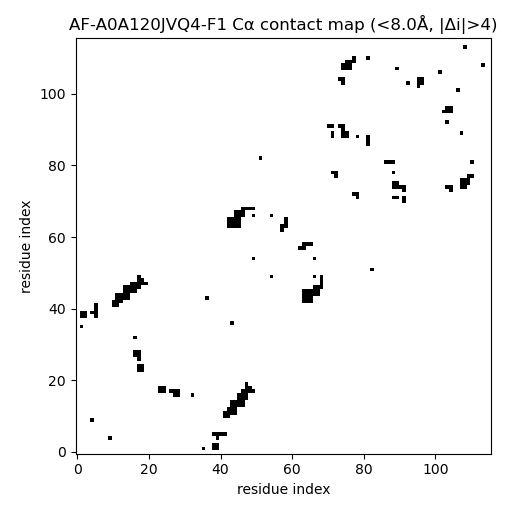 A C 1
ATOM 722 O O . ASP A 1 93 ? 8.403 6.058 -15.000 1.00 91.94 93 ASP A O 1
ATOM 726 N N . ASP A 1 94 ? 9.135 7.792 -13.782 1.00 92.88 94 ASP A N 1
ATOM 727 C CA . ASP A 1 94 ? 7.837 8.468 -13.732 1.00 92.88 94 ASP A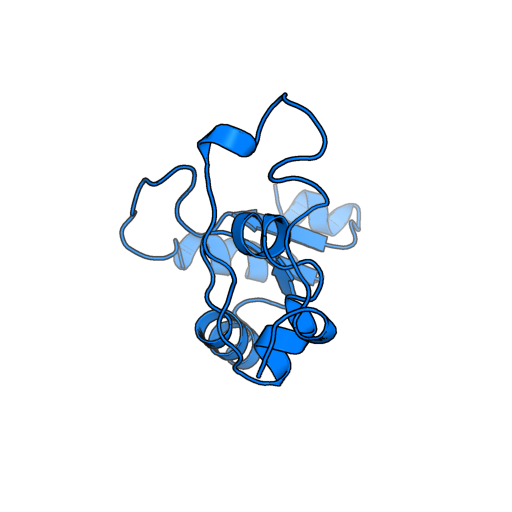 CA 1
ATOM 728 C C . ASP A 1 94 ? 7.385 9.023 -15.092 1.00 92.88 94 ASP A C 1
ATOM 730 O O . ASP A 1 94 ? 6.184 9.242 -15.287 1.00 92.88 94 ASP A O 1
ATOM 734 N N . SER A 1 95 ? 8.299 9.162 -16.062 1.00 95.19 95 SER A N 1
ATOM 735 C CA . SER A 1 95 ? 7.974 9.574 -17.431 1.00 95.19 95 SER A CA 1
ATOM 736 C C . SER A 1 95 ? 7.142 8.532 -18.186 1.00 95.19 95 SER A C 1
ATOM 738 O O . SER A 1 95 ? 6.479 8.868 -19.167 1.00 95.19 95 SER A O 1
ATOM 740 N N . THR A 1 96 ? 7.120 7.290 -17.689 1.00 96.12 96 THR A N 1
ATOM 741 C CA . THR A 1 96 ? 6.388 6.159 -18.282 1.00 96.12 96 THR A CA 1
ATOM 742 C C . THR A 1 96 ? 5.057 5.847 -17.595 1.00 96.12 96 THR A C 1
ATOM 744 O O . THR A 1 96 ? 4.318 4.983 -18.051 1.00 96.12 96 THR A O 1
ATOM 747 N N . PHE A 1 97 ? 4.683 6.562 -16.525 1.00 95.38 97 PHE A N 1
ATOM 748 C CA . PHE A 1 97 ? 3.460 6.244 -15.768 1.00 95.38 97 PHE A CA 1
ATOM 749 C C . PHE A 1 97 ? 2.156 6.436 -16.550 1.00 95.38 97 PHE A C 1
ATOM 751 O O . PHE A 1 97 ? 1.134 5.851 -16.184 1.00 95.38 97 PHE A O 1
ATOM 758 N N . TYR A 1 98 ? 2.153 7.278 -17.584 1.00 96.12 98 TYR A N 1
ATOM 759 C CA . TYR A 1 98 ? 0.941 7.629 -18.315 1.00 96.12 98 TYR A CA 1
ATOM 760 C C . TYR A 1 98 ? 1.182 7.661 -19.825 1.00 96.12 98 TYR A C 1
ATOM 762 O O . TYR A 1 98 ? 2.090 8.337 -20.304 1.00 96.12 98 TYR A O 1
ATOM 770 N N . GLY A 1 99 ? 0.292 7.016 -20.584 1.00 95.62 99 GLY A N 1
ATOM 771 C CA . GLY A 1 99 ? 0.424 6.894 -22.039 1.00 95.62 99 GLY A CA 1
ATOM 772 C C . GLY A 1 99 ? 1.512 5.891 -22.434 1.00 95.62 99 GLY A C 1
ATOM 773 O O . GLY A 1 99 ? 1.865 5.027 -21.644 1.00 95.62 99 GLY A O 1
ATOM 774 N N . GLY A 1 100 ? 2.029 6.003 -23.660 1.00 95.44 100 GLY A N 1
ATOM 775 C CA . GLY A 1 100 ? 3.119 5.148 -24.140 1.00 95.44 100 GLY A CA 1
ATOM 776 C C . GLY A 1 100 ? 2.670 3.788 -24.682 1.00 95.44 100 GLY A C 1
ATOM 777 O O . GLY A 1 100 ? 1.621 3.682 -25.322 1.00 95.44 100 GLY A O 1
ATOM 778 N N . ASP A 1 101 ? 3.523 2.787 -24.479 1.00 94.69 101 ASP A N 1
ATOM 779 C CA . ASP A 1 101 ? 3.418 1.416 -24.986 1.00 94.69 101 ASP A CA 1
ATOM 780 C C . ASP A 1 101 ? 3.776 0.408 -23.870 1.00 94.69 101 ASP A C 1
ATOM 782 O O . ASP A 1 101 ? 3.496 0.663 -22.701 1.00 94.69 101 ASP A O 1
ATOM 786 N N . GLU A 1 102 ? 4.336 -0.758 -24.193 1.00 96.56 102 GLU A N 1
ATOM 787 C CA . GLU A 1 102 ? 4.744 -1.761 -23.205 1.00 96.56 102 GLU A CA 1
ATOM 788 C C . GLU A 1 102 ? 5.843 -1.296 -22.232 1.00 96.56 102 GLU A C 1
ATOM 790 O O . GLU A 1 102 ? 5.962 -1.865 -21.140 1.00 96.56 102 GLU A O 1
ATOM 795 N N . ARG A 1 103 ? 6.628 -0.280 -22.618 1.00 96.44 103 ARG A N 1
ATOM 796 C CA . ARG A 1 103 ? 7.797 0.190 -21.868 1.00 96.44 103 ARG A CA 1
ATOM 797 C C . ARG A 1 103 ? 7.398 0.945 -20.609 1.00 96.44 103 ARG A C 1
ATOM 799 O O . ARG A 1 103 ? 6.666 1.930 -20.673 1.00 96.44 103 ARG A O 1
ATOM 806 N N . GLY A 1 104 ? 7.926 0.511 -19.470 1.00 95.50 104 GLY A N 1
ATOM 807 C CA . GLY A 1 104 ? 7.542 1.020 -18.158 1.00 95.50 104 GLY A CA 1
ATOM 808 C C . GLY A 1 104 ? 6.142 0.573 -17.718 1.00 95.50 104 GLY A C 1
ATOM 809 O O . GLY A 1 104 ? 5.576 1.169 -16.800 1.00 95.50 104 GLY A O 1
ATOM 810 N N . TYR A 1 105 ? 5.578 -0.463 -18.354 1.00 96.50 105 TYR A N 1
ATOM 811 C CA . TYR A 1 105 ? 4.250 -0.990 -18.029 1.00 96.50 105 TYR A CA 1
ATOM 812 C C . TYR A 1 105 ? 4.260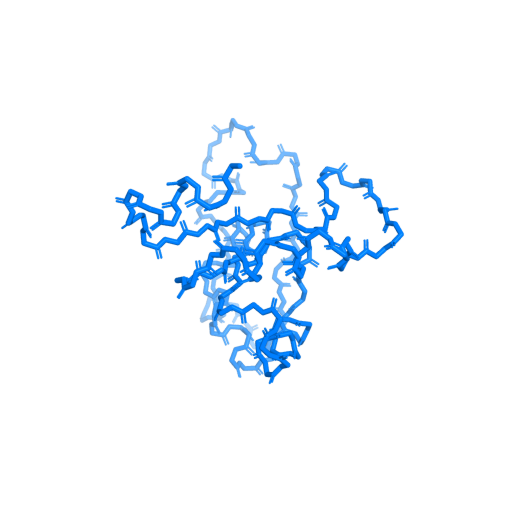 -2.500 -17.775 1.00 96.50 105 TYR A C 1
ATOM 814 O O . TYR A 1 105 ? 3.858 -2.938 -16.699 1.00 96.50 105 TYR A O 1
ATOM 822 N N . ILE A 1 106 ? 4.741 -3.299 -18.735 1.00 96.50 106 ILE A N 1
ATOM 823 C CA . ILE A 1 106 ? 4.778 -4.774 -18.624 1.00 96.50 106 ILE A CA 1
ATOM 824 C C . ILE A 1 106 ? 6.189 -5.366 -18.710 1.00 96.50 106 ILE A C 1
ATOM 826 O O . ILE A 1 106 ? 6.336 -6.584 -18.694 1.00 96.50 106 ILE A O 1
ATOM 830 N N . ASP A 1 107 ? 7.219 -4.529 -18.819 1.00 95.81 107 ASP A N 1
ATOM 831 C CA . ASP A 1 107 ? 8.616 -4.926 -19.027 1.00 95.81 107 ASP A CA 1
ATOM 832 C C . ASP A 1 107 ? 9.497 -4.803 -17.770 1.00 95.81 107 ASP A C 1
ATOM 834 O O . ASP A 1 107 ? 10.693 -5.099 -17.821 1.00 95.81 107 ASP A O 1
ATOM 838 N N . TYR A 1 108 ? 8.926 -4.421 -16.622 1.00 96.94 108 TYR A N 1
ATOM 839 C CA . TYR A 1 108 ? 9.636 -4.476 -15.346 1.00 96.94 108 TYR A CA 1
ATOM 840 C C . TYR A 1 108 ? 9.861 -5.932 -14.904 1.00 96.94 108 TYR A C 1
ATOM 842 O O . TYR A 1 108 ? 8.888 -6.677 -14.754 1.00 96.94 108 TYR A O 1
ATOM 850 N N . PRO A 1 109 ? 11.111 -6.348 -14.626 1.00 96.56 109 PRO A N 1
ATOM 851 C CA . PRO A 1 109 ? 11.414 -7.741 -14.321 1.00 96.56 109 PRO A CA 1
ATOM 852 C C . PRO A 1 109 ? 10.981 -8.131 -12.903 1.00 96.56 109 PRO A C 1
ATOM 854 O O . PRO A 1 109 ? 11.178 -7.388 -11.933 1.00 96.56 109 PRO A O 1
ATOM 857 N N . SER A 1 110 ? 10.466 -9.349 -12.760 1.00 96.75 110 SER A N 1
ATOM 858 C CA . SER A 1 110 ? 10.331 -10.035 -11.472 1.00 96.75 110 SER A CA 1
ATOM 859 C C . SER A 1 110 ? 11.698 -10.462 -10.917 1.00 96.75 110 SER A C 1
ATOM 861 O O . SER A 1 110 ? 12.694 -10.520 -11.641 1.00 96.75 110 SER A O 1
ATOM 863 N N . LEU A 1 111 ? 11.763 -10.819 -9.632 1.00 95.12 111 LEU A N 1
ATOM 864 C CA . LEU A 1 111 ? 12.970 -11.361 -9.002 1.00 95.12 111 LEU A CA 1
ATOM 865 C C . LEU A 1 111 ? 13.514 -12.593 -9.732 1.00 95.12 111 LEU A C 1
ATOM 867 O O . LEU A 1 111 ? 14.725 -12.758 -9.820 1.00 95.12 111 LEU A O 1
ATOM 871 N N . SER A 1 112 ? 12.644 -13.456 -10.267 1.00 94.12 112 SER A N 1
ATOM 872 C CA . SER A 1 112 ? 13.069 -14.663 -10.991 1.00 94.12 112 SER A CA 1
ATOM 873 C C . SER A 1 112 ? 13.712 -14.384 -12.351 1.00 94.12 112 SER A C 1
ATOM 875 O O . SER A 1 112 ? 14.371 -15.262 -12.902 1.00 94.12 112 SER A O 1
ATOM 877 N N . GLU A 1 113 ? 13.508 -13.189 -12.901 1.00 91.06 113 GLU A N 1
ATOM 878 C CA . GLU A 1 113 ? 14.039 -12.775 -14.204 1.00 91.06 113 GLU A CA 1
ATOM 879 C C . GLU A 1 113 ? 15.317 -11.937 -14.059 1.00 91.06 113 GLU A C 1
ATOM 881 O O . GLU A 1 113 ? 16.022 -11.706 -15.042 1.00 91.06 113 GLU A O 1
ATOM 886 N N . GLN A 1 114 ? 15.640 -11.499 -12.838 1.00 80.19 114 GLN A N 1
ATOM 887 C CA . GLN A 1 114 ? 16.872 -10.780 -12.542 1.00 80.19 114 GLN A CA 1
ATOM 888 C C . GLN A 1 114 ? 18.026 -11.772 -12.319 1.00 80.19 114 GLN A C 1
ATOM 890 O O . GLN A 1 114 ? 17.868 -12.753 -11.589 1.00 80.19 114 GLN A O 1
ATOM 895 N N . PRO A 1 115 ? 19.200 -11.550 -12.938 1.00 66.81 115 PRO A N 1
ATOM 896 C CA . PRO A 1 115 ? 20.390 -12.322 -12.611 1.00 66.81 115 PRO A CA 1
ATOM 897 C C . PRO A 1 115 ? 20.781 -12.088 -11.143 1.00 66.81 115 PRO A C 1
ATOM 899 O O . PRO A 1 115 ? 20.609 -10.985 -10.624 1.00 66.81 115 PRO A O 1
ATOM 902 N N . ALA A 1 116 ? 21.272 -13.150 -10.498 1.00 60.03 116 ALA A N 1
ATOM 903 C CA . ALA A 1 116 ? 21.684 -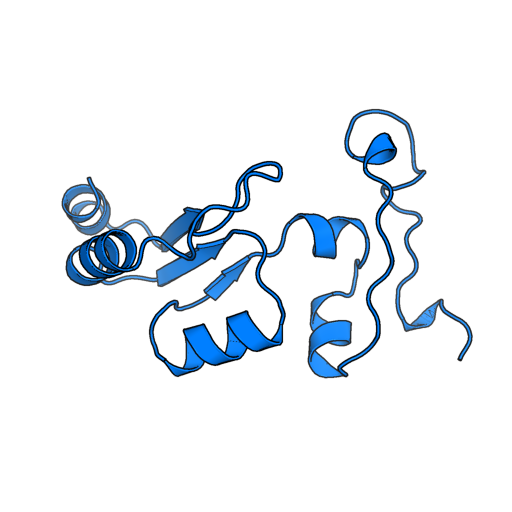13.159 -9.092 1.00 60.03 116 ALA A CA 1
ATOM 904 C C . ALA A 1 116 ? 22.851 -12.208 -8.784 1.00 60.03 116 ALA A C 1
ATOM 906 O O . ALA A 1 116 ? 23.723 -12.030 -9.668 1.00 60.03 116 ALA A O 1
#

Radius of gyration: 16.71 Å; Cα contacts (8 Å, |Δi|>4): 124; chains: 1; bounding box: 46×32×41 Å

Sequence (116 aa):
MTKSLNGIGIAFIEVVEGSFQGNHERGRPEPVIEAIQKSFSRAYIGNGAYSAEEARERIAAGKTDLVTFGRPFITNPDLPERFRLGASLNEWDDSTFYGGDERGYIDYPSLSEQPA